Protein AF-A0A146KG55-F1 (afdb_monomer_lite)

Structure (mmCIF, N/CA/C/O backbone):
data_AF-A0A146KG55-F1
#
_entry.id   AF-A0A146KG55-F1
#
loop_
_atom_site.group_PDB
_atom_site.id
_atom_site.type_symbol
_atom_site.label_atom_id
_atom_site.label_alt_id
_atom_site.label_comp_id
_atom_site.label_asym_id
_atom_site.label_entity_id
_atom_site.label_seq_id
_atom_site.pdbx_PDB_ins_code
_atom_site.Cartn_x
_atom_site.Cartn_y
_atom_site.Cartn_z
_atom_site.occupancy
_atom_site.B_iso_or_equiv
_atom_site.auth_seq_id
_atom_site.auth_comp_id
_atom_site.auth_asym_id
_atom_site.auth_atom_id
_atom_site.pdbx_PDB_model_num
ATOM 1 N N . LYS A 1 1 ? 22.419 -12.892 -14.138 1.00 37.28 1 LYS A N 1
ATOM 2 C CA . LYS A 1 1 ? 21.042 -12.346 -14.300 1.00 37.28 1 LYS A CA 1
ATOM 3 C C . LYS A 1 1 ? 20.884 -11.099 -13.424 1.00 37.28 1 LYS A C 1
ATOM 5 O O . LYS A 1 1 ? 20.639 -11.242 -12.232 1.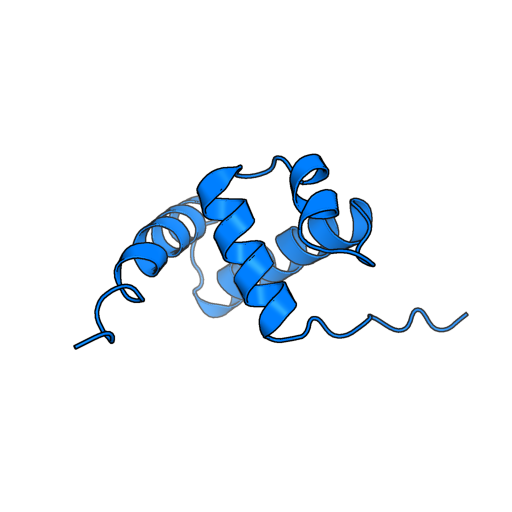00 37.28 1 LYS A O 1
ATOM 10 N N . GLN A 1 2 ? 21.063 -9.889 -13.970 1.00 37.97 2 GLN A N 1
ATOM 11 C CA . GLN A 1 2 ? 20.761 -8.652 -13.234 1.00 37.97 2 GLN A CA 1
ATOM 12 C C . GLN A 1 2 ? 19.260 -8.619 -12.930 1.00 37.97 2 GLN A C 1
ATOM 14 O O . GLN A 1 2 ? 18.431 -8.579 -13.839 1.00 37.97 2 GLN A O 1
ATOM 19 N N . ARG A 1 3 ? 18.896 -8.682 -11.647 1.00 42.78 3 ARG A N 1
ATOM 20 C CA . ARG A 1 3 ? 17.521 -8.441 -11.210 1.00 42.78 3 ARG A CA 1
ATOM 21 C C . ARG A 1 3 ? 17.268 -6.947 -11.385 1.00 42.78 3 ARG A C 1
ATOM 23 O O . ARG A 1 3 ? 17.556 -6.175 -10.478 1.00 42.78 3 ARG A O 1
ATOM 30 N N . LYS A 1 4 ? 16.770 -6.532 -12.556 1.00 46.44 4 LYS A N 1
ATOM 31 C CA . LYS A 1 4 ? 16.214 -5.186 -12.736 1.00 46.44 4 LYS A CA 1
ATOM 32 C C . LYS A 1 4 ? 15.119 -5.032 -11.683 1.00 46.44 4 LYS A C 1
ATOM 34 O O . LYS A 1 4 ? 14.049 -5.629 -11.812 1.00 46.44 4 LYS A O 1
ATOM 39 N N . GLN A 1 5 ? 15.402 -4.300 -10.606 1.00 53.09 5 GLN A N 1
ATOM 40 C CA . GLN A 1 5 ? 14.354 -3.837 -9.711 1.00 53.09 5 GLN A CA 1
ATOM 41 C C . GLN A 1 5 ? 13.471 -2.948 -10.574 1.00 53.09 5 GLN A C 1
ATOM 43 O O . GLN A 1 5 ? 13.870 -1.863 -10.976 1.00 53.09 5 GLN A O 1
ATOM 48 N N . LYS A 1 6 ? 12.323 -3.478 -10.992 1.00 62.28 6 LYS A N 1
ATOM 49 C CA . LYS A 1 6 ? 11.389 -2.751 -11.841 1.00 62.28 6 LYS A CA 1
ATOM 50 C C . LYS A 1 6 ? 10.922 -1.564 -11.000 1.00 62.28 6 LYS A C 1
ATOM 52 O O . LYS A 1 6 ? 10.198 -1.772 -10.023 1.00 62.28 6 LYS A O 1
ATOM 57 N N . ASN A 1 7 ? 11.421 -0.368 -11.312 1.00 75.94 7 ASN A N 1
ATOM 58 C CA . ASN A 1 7 ? 11.106 0.856 -10.582 1.00 75.94 7 ASN A CA 1
ATOM 59 C C . ASN A 1 7 ? 9.584 0.949 -10.420 1.00 75.94 7 ASN A C 1
ATOM 61 O O . ASN A 1 7 ? 8.841 0.698 -11.369 1.00 75.94 7 ASN A O 1
ATOM 65 N N . TRP A 1 8 ? 9.116 1.187 -9.197 1.00 83.31 8 TRP A N 1
ATOM 66 C CA . TRP A 1 8 ? 7.694 1.402 -8.936 1.00 83.31 8 TRP A CA 1
ATOM 67 C C . TRP A 1 8 ? 7.334 2.792 -9.450 1.00 83.31 8 TRP A C 1
ATOM 69 O O . TRP A 1 8 ? 7.887 3.788 -8.974 1.00 83.31 8 TRP A O 1
ATOM 79 N N . SER A 1 9 ? 6.457 2.851 -10.448 1.00 87.12 9 SER A N 1
ATOM 80 C CA . SER A 1 9 ? 5.938 4.107 -10.992 1.00 87.12 9 SER A CA 1
ATOM 81 C C . SER A 1 9 ? 5.038 4.806 -9.975 1.00 87.12 9 SER A C 1
ATOM 83 O O . SER A 1 9 ? 4.512 4.167 -9.065 1.00 87.12 9 SER A O 1
ATOM 85 N N . PHE A 1 10 ? 4.839 6.118 -10.125 1.00 83.00 10 PHE A N 1
ATOM 86 C CA . PHE A 1 10 ? 3.953 6.880 -9.239 1.00 83.00 10 PHE A CA 1
ATOM 87 C C . PHE A 1 10 ? 2.549 6.261 -9.166 1.00 83.00 10 PHE A C 1
ATOM 89 O O . PHE A 1 10 ? 2.067 5.997 -8.071 1.00 83.00 10 PHE A O 1
ATOM 96 N N . LYS A 1 11 ? 1.970 5.892 -10.317 1.00 86.38 11 LYS A N 1
ATOM 97 C CA . LYS A 1 11 ? 0.669 5.213 -10.400 1.00 86.38 11 LYS A CA 1
ATOM 98 C C . LYS A 1 11 ? 0.629 3.927 -9.570 1.00 86.38 11 LYS A C 1
ATOM 100 O O . LYS A 1 11 ? -0.273 3.752 -8.763 1.00 86.38 11 LYS A O 1
ATOM 105 N N . GLU A 1 12 ? 1.635 3.059 -9.702 1.00 89.12 12 GLU A N 1
ATOM 106 C CA . GLU A 1 12 ? 1.695 1.808 -8.930 1.00 89.12 12 GLU A CA 1
ATOM 107 C C . GLU A 1 12 ? 1.845 2.053 -7.422 1.00 89.12 12 GLU A C 1
ATOM 109 O O . GLU A 1 12 ? 1.313 1.283 -6.623 1.00 89.12 12 GLU A O 1
ATOM 114 N N . LYS A 1 13 ? 2.555 3.115 -7.015 1.00 88.75 13 LYS A N 1
ATOM 115 C CA . LYS A 1 13 ? 2.671 3.502 -5.600 1.00 88.75 13 LYS A CA 1
ATOM 116 C C . LYS A 1 13 ? 1.331 3.987 -5.048 1.00 88.75 13 LYS A C 1
ATOM 118 O O . LYS A 1 13 ? 0.957 3.565 -3.957 1.00 88.75 13 LYS A O 1
ATOM 123 N N . THR A 1 14 ? 0.609 4.815 -5.800 1.00 88.12 14 THR A N 1
ATOM 124 C CA . THR A 1 14 ? -0.725 5.301 -5.421 1.00 88.12 14 THR A CA 1
ATOM 125 C C . THR A 1 14 ? -1.704 4.139 -5.285 1.00 88.12 14 THR A C 1
ATOM 127 O O . THR A 1 14 ? -2.284 3.955 -4.216 1.00 88.12 14 THR A O 1
ATOM 130 N N . THR A 1 15 ? -1.774 3.263 -6.293 1.00 90.12 15 THR A N 1
ATOM 131 C CA . THR A 1 15 ? -2.617 2.058 -6.252 1.00 90.12 15 THR A CA 1
ATOM 132 C C . THR A 1 15 ? -2.243 1.132 -5.094 1.00 90.12 15 THR A C 1
ATOM 134 O O . THR A 1 15 ? -3.118 0.547 -4.458 1.00 90.12 15 THR A O 1
ATOM 137 N N . PHE A 1 16 ? -0.952 1.002 -4.765 1.00 90.38 16 PHE A N 1
ATOM 138 C CA . PHE A 1 16 ? -0.523 0.231 -3.597 1.00 90.38 16 PHE A CA 1
ATOM 139 C C . PHE A 1 16 ? -1.078 0.814 -2.288 1.00 90.38 16 PHE A C 1
ATOM 141 O O . PHE A 1 16 ? -1.563 0.052 -1.448 1.00 90.38 16 PHE A O 1
ATOM 148 N N . CYS A 1 17 ? -1.022 2.136 -2.110 1.00 87.56 17 CYS A N 1
ATOM 149 C CA . CYS A 1 17 ? -1.559 2.810 -0.926 1.00 87.56 17 CYS A CA 1
ATOM 150 C C . CYS A 1 17 ? -3.083 2.647 -0.819 1.00 87.56 17 CYS A C 1
ATOM 152 O O . CYS A 1 17 ? -3.588 2.322 0.255 1.00 87.56 17 CYS A O 1
ATOM 154 N N . GLU A 1 18 ? -3.808 2.788 -1.929 1.00 87.69 18 GLU A N 1
ATOM 155 C CA . GLU A 1 18 ? -5.261 2.573 -1.991 1.00 87.69 18 GLU A CA 1
ATOM 156 C C . GLU A 1 18 ? -5.635 1.130 -1.638 1.00 87.69 18 GLU A C 1
ATOM 158 O O . GLU A 1 18 ? -6.471 0.891 -0.765 1.00 87.69 18 GLU A O 1
ATOM 163 N N . CYS A 1 19 ? -4.951 0.151 -2.237 1.00 88.75 19 CYS A N 1
ATOM 164 C CA . CYS A 1 19 ? -5.149 -1.261 -1.917 1.00 88.75 19 CYS A CA 1
ATOM 165 C C . CYS A 1 19 ? -4.830 -1.562 -0.446 1.00 88.75 19 CYS A C 1
ATOM 167 O O . CYS A 1 19 ? -5.484 -2.409 0.160 1.00 88.75 19 CYS A O 1
ATOM 169 N N . TYR A 1 20 ? -3.853 -0.868 0.146 1.00 87.94 20 TYR A N 1
ATOM 170 C CA . TYR A 1 20 ? -3.527 -1.004 1.567 1.00 87.94 20 TYR A CA 1
ATOM 171 C C . TYR A 1 20 ? -4.606 -0.455 2.477 1.00 87.94 20 TY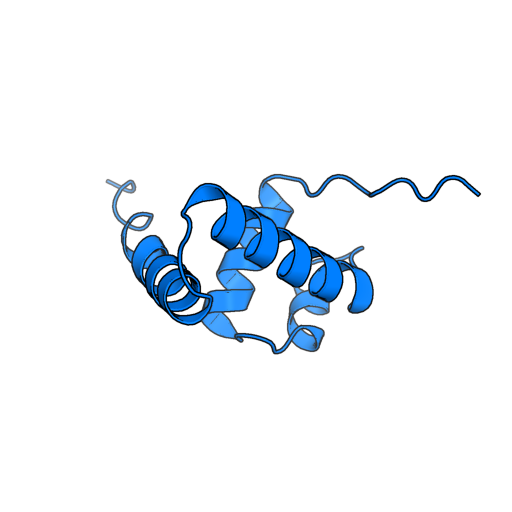R A C 1
ATOM 173 O O . TYR A 1 20 ? -4.945 -1.107 3.464 1.00 87.94 20 TYR A O 1
ATOM 181 N N . LYS A 1 21 ? -5.211 0.669 2.107 1.00 83.62 21 LYS A N 1
ATOM 182 C CA . LYS A 1 21 ? -6.366 1.209 2.818 1.00 83.62 21 LYS A CA 1
ATOM 183 C C . LYS A 1 21 ? -7.576 0.271 2.743 1.00 83.62 21 LYS A C 1
ATOM 185 O O . LYS A 1 21 ? -8.241 0.059 3.749 1.00 83.62 21 LYS A O 1
ATOM 190 N N . LEU A 1 22 ? -7.849 -0.294 1.566 1.00 85.56 22 LEU A N 1
ATOM 191 C CA . LEU A 1 22 ? -9.036 -1.124 1.326 1.00 85.56 22 LEU A CA 1
ATOM 192 C C . LEU A 1 22 ? -8.897 -2.554 1.867 1.00 85.56 22 LEU A C 1
ATOM 194 O O . LEU A 1 22 ? -9.848 -3.117 2.406 1.00 85.56 22 LEU A O 1
ATOM 198 N N . TYR A 1 23 ? -7.723 -3.164 1.706 1.00 87.38 23 TYR A N 1
ATOM 199 C CA . TYR A 1 23 ? -7.529 -4.597 1.934 1.00 87.38 23 TYR A CA 1
ATOM 200 C C . TYR A 1 23 ? -6.468 -4.924 2.994 1.00 87.38 23 TYR A C 1
ATOM 202 O O . TYR A 1 23 ? -6.343 -6.089 3.391 1.00 87.38 23 TYR A O 1
ATOM 210 N N . GLY A 1 24 ? -5.683 -3.947 3.455 1.00 86.56 24 GLY A N 1
ATOM 211 C CA . GLY A 1 24 ? -4.564 -4.173 4.371 1.00 86.56 24 GLY A CA 1
ATOM 212 C C . GLY A 1 24 ? -3.518 -5.125 3.781 1.00 86.56 24 GLY A C 1
ATOM 213 O O . GLY A 1 24 ? -3.238 -5.118 2.592 1.00 86.56 24 GLY A O 1
ATOM 214 N N . LYS A 1 25 ? -2.948 -6.033 4.583 1.00 86.31 25 LYS A N 1
ATOM 215 C CA . LYS A 1 25 ? -1.875 -6.961 4.141 1.00 86.31 25 LYS A CA 1
ATOM 216 C C . LYS A 1 25 ? -2.341 -8.098 3.205 1.00 86.31 25 LYS A C 1
ATOM 218 O O . LYS A 1 25 ? -1.609 -9.069 2.996 1.00 86.31 25 LYS A O 1
ATOM 223 N N . LYS A 1 26 ? -3.540 -8.015 2.621 1.00 88.00 26 LYS A N 1
ATOM 224 C CA . LYS A 1 26 ? -4.091 -9.019 1.692 1.00 88.00 26 LYS A CA 1
ATOM 225 C C . LYS A 1 26 ? -3.503 -8.863 0.279 1.00 88.00 26 LYS A C 1
ATOM 227 O O . LYS A 1 26 ? -4.227 -8.641 -0.686 1.00 88.00 26 LYS A O 1
ATOM 232 N N . PHE A 1 27 ? -2.186 -9.038 0.128 1.00 88.25 27 PHE A N 1
ATOM 233 C CA . PHE A 1 27 ? -1.462 -8.782 -1.134 1.00 88.25 27 PHE A CA 1
ATOM 234 C C . PHE A 1 27 ? -1.934 -9.609 -2.341 1.00 88.25 27 PHE A C 1
ATOM 236 O O . PHE A 1 27 ? -1.661 -9.236 -3.476 1.00 88.25 27 PHE A O 1
ATOM 243 N N . LYS A 1 28 ? -2.654 -10.718 -2.130 1.00 89.69 28 LYS A N 1
ATOM 244 C CA . LYS A 1 28 ? -3.282 -11.462 -3.233 1.00 89.69 28 LYS A CA 1
ATOM 245 C C . LYS A 1 28 ? -4.290 -10.597 -4.004 1.00 89.69 28 LYS A C 1
ATOM 247 O O . LYS A 1 28 ? -4.319 -10.669 -5.223 1.00 89.69 28 LYS A O 1
ATOM 252 N N . LEU A 1 29 ? -5.040 -9.731 -3.316 1.00 89.44 29 LEU A N 1
ATOM 253 C CA . LEU A 1 29 ? -6.024 -8.830 -3.937 1.00 89.44 29 LEU A CA 1
ATOM 254 C C . LEU A 1 29 ? -5.364 -7.694 -4.728 1.00 89.44 29 LEU A C 1
ATOM 256 O O . LEU A 1 29 ? -5.932 -7.173 -5.677 1.00 89.44 29 LEU A O 1
ATOM 260 N N . TYR A 1 30 ? -4.128 -7.343 -4.379 1.00 91.94 30 TYR A N 1
ATOM 261 C CA . TYR A 1 30 ? -3.384 -6.277 -5.046 1.00 91.94 30 TYR A CA 1
ATOM 262 C C . TYR A 1 30 ? -2.957 -6.685 -6.447 1.00 91.94 30 TYR A C 1
ATOM 264 O O . TYR A 1 30 ? -2.787 -5.826 -7.303 1.00 91.94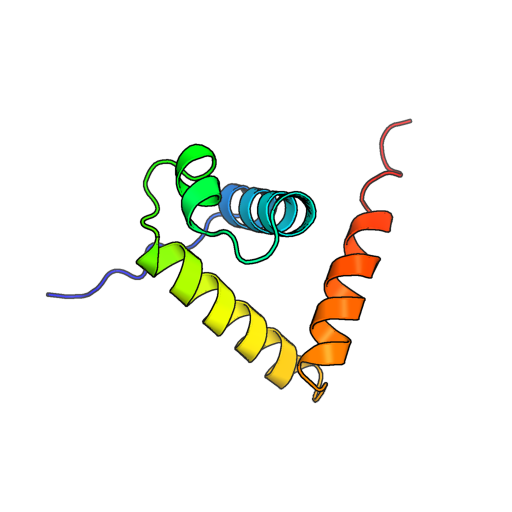 30 TYR A O 1
ATOM 272 N N . MET A 1 31 ? -2.767 -7.985 -6.687 1.00 91.75 31 MET A N 1
ATOM 273 C CA . MET A 1 31 ? -2.388 -8.491 -8.005 1.00 91.75 31 MET A CA 1
ATOM 274 C C . MET A 1 31 ? -3.445 -8.171 -9.066 1.00 91.75 31 MET A C 1
ATOM 276 O O . MET A 1 31 ? -3.085 -7.964 -10.220 1.00 91.75 31 MET A O 1
ATOM 280 N N . SER A 1 32 ? -4.720 -8.075 -8.675 1.00 91.25 32 SER A N 1
ATOM 281 C CA . SER A 1 32 ? -5.807 -7.661 -9.567 1.00 91.25 32 SER A CA 1
ATOM 282 C C . SER A 1 32 ? -5.732 -6.179 -9.944 1.00 91.25 32 SER A C 1
ATOM 284 O O . SER A 1 32 ? -6.130 -5.813 -11.044 1.00 91.25 32 SER A O 1
ATOM 286 N N . HIS A 1 33 ? -5.187 -5.335 -9.062 1.00 89.94 33 HIS A N 1
ATOM 287 C CA . HIS A 1 33 ? -5.074 -3.883 -9.266 1.00 89.94 33 HIS A CA 1
ATOM 288 C C . HIS A 1 33 ? -3.710 -3.446 -9.815 1.00 89.94 33 HIS A C 1
ATOM 290 O O . HIS A 1 33 ? -3.578 -2.364 -10.381 1.00 89.94 33 HIS A O 1
ATOM 296 N N . LEU A 1 34 ? -2.682 -4.285 -9.675 1.00 89.56 34 LEU A N 1
ATOM 297 C CA . LEU A 1 34 ? -1.319 -4.042 -10.148 1.00 89.56 34 LEU A CA 1
ATOM 298 C C . LEU A 1 34 ? -0.926 -5.080 -11.212 1.00 89.56 34 LEU A C 1
ATOM 300 O O . LEU A 1 34 ? -0.086 -5.954 -10.946 1.00 89.56 34 LEU A O 1
ATOM 304 N N . PRO A 1 35 ? -1.500 -5.000 -12.430 1.00 84.75 35 PRO A N 1
ATOM 305 C CA . PRO A 1 35 ? -1.157 -5.920 -13.504 1.00 84.75 35 PRO A CA 1
ATOM 306 C C . PRO A 1 35 ? 0.335 -5.794 -13.841 1.00 84.75 35 PRO A C 1
ATOM 308 O O . PRO A 1 35 ? 0.865 -4.708 -14.075 1.00 84.75 35 PRO A O 1
ATOM 311 N N . GLY A 1 36 ? 1.050 -6.921 -13.823 1.00 84.81 36 GLY A N 1
ATOM 312 C CA . GLY A 1 36 ? 2.500 -6.958 -14.046 1.00 84.81 36 GLY A CA 1
ATOM 313 C C . GLY A 1 36 ? 3.359 -6.852 -12.780 1.00 84.81 36 GLY A C 1
ATOM 314 O O . GLY A 1 36 ? 4.593 -6.815 -12.895 1.00 84.81 36 GLY A O 1
ATOM 315 N N . ARG A 1 37 ? 2.738 -6.850 -11.591 1.00 87.62 37 ARG A N 1
ATOM 316 C CA . ARG A 1 37 ? 3.400 -7.080 -10.300 1.00 87.62 37 ARG A CA 1
ATOM 317 C C . ARG A 1 37 ? 2.932 -8.401 -9.696 1.00 87.62 37 ARG A C 1
ATOM 319 O O . ARG A 1 37 ? 1.749 -8.697 -9.601 1.00 87.62 37 ARG A O 1
ATOM 326 N N . THR A 1 38 ? 3.892 -9.207 -9.268 1.00 89.62 38 THR A N 1
ATOM 327 C CA . THR A 1 38 ? 3.635 -10.479 -8.583 1.00 89.62 38 THR A CA 1
ATOM 328 C C . THR A 1 38 ? 3.441 -10.259 -7.084 1.00 89.62 38 THR A C 1
ATOM 330 O O . THR A 1 38 ? 3.974 -9.302 -6.518 1.00 89.62 38 THR A O 1
ATOM 333 N N . TYR A 1 39 ? 2.758 -11.193 -6.414 1.00 90.06 39 TYR A N 1
ATOM 334 C CA . TYR A 1 39 ? 2.611 -11.213 -4.952 1.00 90.06 39 TYR A CA 1
ATOM 335 C C . TYR A 1 39 ? 3.935 -10.943 -4.218 1.00 90.06 39 TYR A C 1
ATOM 337 O O . TYR A 1 39 ? 3.997 -10.094 -3.329 1.00 90.06 39 TYR A O 1
ATOM 345 N N . ASN A 1 40 ? 5.017 -11.613 -4.634 1.00 87.00 40 ASN A N 1
ATOM 346 C CA . ASN A 1 40 ? 6.332 -11.456 -4.013 1.00 87.00 40 ASN A CA 1
ATOM 347 C C . ASN A 1 40 ? 6.886 -10.037 -4.186 1.00 87.00 40 ASN A C 1
ATOM 349 O O . ASN A 1 40 ? 7.438 -9.483 -3.241 1.00 87.00 40 ASN A O 1
ATOM 353 N N . GLN A 1 41 ? 6.702 -9.414 -5.353 1.00 89.31 41 GLN A N 1
ATOM 354 C CA . GLN A 1 41 ? 7.137 -8.033 -5.581 1.00 89.31 41 GLN A CA 1
ATOM 355 C C . GLN A 1 41 ? 6.354 -7.040 -4.720 1.00 89.31 41 GLN A C 1
ATOM 357 O O . GLN A 1 41 ? 6.953 -6.116 -4.176 1.00 89.31 41 GLN A O 1
ATOM 362 N N . ILE A 1 42 ? 5.044 -7.246 -4.568 1.00 90.31 42 ILE A N 1
ATOM 363 C CA . ILE A 1 42 ? 4.164 -6.408 -3.740 1.00 90.31 42 ILE A CA 1
ATOM 364 C C . ILE A 1 42 ? 4.549 -6.540 -2.260 1.00 90.31 42 ILE A C 1
ATOM 366 O O . ILE A 1 42 ? 4.733 -5.538 -1.570 1.00 90.31 42 ILE A O 1
ATOM 370 N N . LYS A 1 43 ? 4.763 -7.772 -1.786 1.00 88.88 43 LYS A N 1
ATOM 371 C CA . LYS A 1 43 ? 5.229 -8.046 -0.421 1.00 88.88 43 LYS A CA 1
ATOM 372 C C . LYS A 1 43 ? 6.602 -7.417 -0.162 1.00 88.88 43 LYS A C 1
ATOM 374 O O . LYS A 1 43 ? 6.781 -6.730 0.840 1.00 88.88 43 LYS A O 1
ATOM 379 N N . CYS A 1 44 ? 7.566 -7.597 -1.068 1.00 88.88 44 CYS A N 1
ATOM 380 C CA . CYS A 1 44 ? 8.883 -6.965 -0.955 1.00 88.88 44 CYS A CA 1
ATOM 381 C C . CYS A 1 44 ? 8.791 -5.434 -0.946 1.00 88.88 44 CYS A C 1
ATOM 383 O O . CYS A 1 44 ? 9.479 -4.795 -0.153 1.00 88.88 44 CYS A O 1
ATOM 385 N N . TYR A 1 45 ? 7.928 -4.846 -1.781 1.00 87.94 45 TYR A N 1
ATOM 386 C CA . TYR A 1 45 ? 7.695 -3.404 -1.787 1.00 87.94 45 TYR A CA 1
ATOM 387 C C . TYR A 1 45 ? 7.154 -2.916 -0.445 1.00 87.94 45 TYR A C 1
ATOM 389 O O . TYR A 1 45 ? 7.710 -1.971 0.101 1.00 87.94 45 TYR A O 1
ATOM 397 N N . TYR A 1 46 ? 6.166 -3.604 0.137 1.00 88.19 46 TYR A N 1
ATOM 398 C CA . TYR A 1 46 ? 5.667 -3.296 1.480 1.00 88.19 46 TYR A CA 1
ATOM 399 C C . TYR A 1 46 ? 6.788 -3.301 2.527 1.00 88.19 46 TYR A C 1
ATOM 401 O O . TYR A 1 46 ? 6.926 -2.347 3.287 1.00 88.19 46 TYR A O 1
ATOM 409 N N . HIS A 1 47 ? 7.617 -4.348 2.557 1.00 85.06 47 HIS A N 1
ATOM 410 C CA . HIS A 1 47 ? 8.711 -4.446 3.528 1.00 85.06 47 HIS A CA 1
ATOM 411 C C . HIS A 1 47 ? 9.743 -3.326 3.360 1.00 85.06 47 HIS A C 1
ATOM 413 O O . HIS A 1 47 ? 10.161 -2.732 4.353 1.00 85.06 47 HIS A O 1
ATOM 419 N N . ASN A 1 48 ? 10.121 -3.007 2.120 1.00 85.12 48 ASN A N 1
ATOM 420 C CA . ASN A 1 48 ? 11.040 -1.906 1.836 1.00 85.12 48 ASN A CA 1
ATOM 421 C C . ASN A 1 48 ? 10.424 -0.554 2.198 1.00 85.12 48 ASN A C 1
ATOM 423 O O . ASN A 1 48 ? 11.087 0.265 2.819 1.00 85.12 48 ASN A O 1
ATOM 427 N N . PHE A 1 49 ? 9.153 -0.343 1.864 1.00 84.06 49 PHE A N 1
ATOM 428 C CA . PHE A 1 49 ? 8.4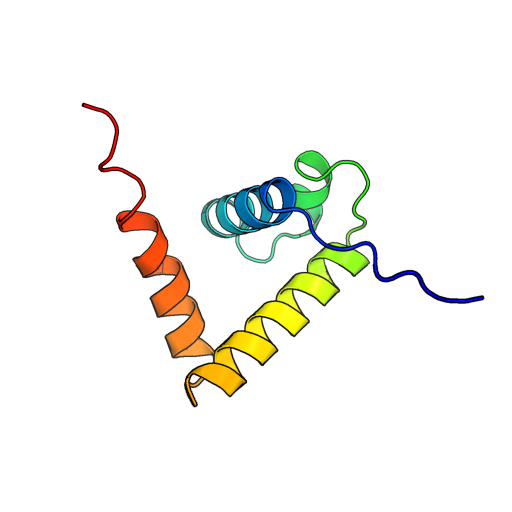10 0.870 2.179 1.00 84.06 49 PHE A CA 1
ATOM 429 C C . PHE A 1 49 ? 8.328 1.107 3.692 1.00 84.06 49 PHE A C 1
ATOM 431 O O . PHE A 1 49 ? 8.687 2.186 4.159 1.00 84.06 49 PHE A O 1
ATOM 438 N N . MET A 1 50 ? 7.972 0.072 4.461 1.00 82.06 50 MET A N 1
ATOM 439 C CA . MET A 1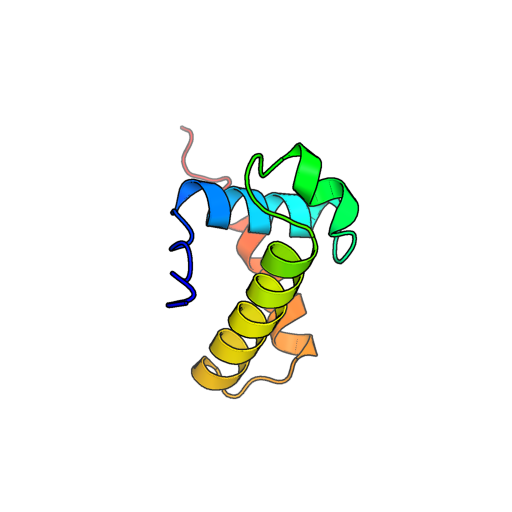 50 ? 7.979 0.112 5.927 1.00 82.06 50 MET A CA 1
ATOM 440 C C . MET A 1 50 ? 9.377 0.418 6.465 1.00 82.06 50 MET A C 1
ATOM 442 O O . MET A 1 50 ? 9.529 1.330 7.264 1.00 82.06 50 MET A O 1
ATOM 446 N N . LYS A 1 51 ? 10.414 -0.281 5.981 1.00 80.38 51 LYS A N 1
ATOM 447 C CA . LYS A 1 51 ? 11.800 -0.056 6.414 1.00 80.38 51 LYS A CA 1
ATOM 448 C C . LYS A 1 51 ? 12.259 1.375 6.133 1.00 80.38 51 LYS A C 1
ATOM 450 O O . LYS A 1 51 ? 12.865 1.997 6.996 1.00 80.38 51 LYS A O 1
ATOM 455 N N . THR A 1 52 ? 11.970 1.911 4.949 1.00 79.62 52 THR A N 1
ATOM 456 C CA . THR A 1 52 ? 12.307 3.296 4.602 1.00 79.62 52 THR A CA 1
ATOM 457 C C . THR A 1 52 ? 11.568 4.289 5.493 1.00 79.62 52 THR A C 1
ATOM 459 O O . THR A 1 52 ? 12.177 5.269 5.908 1.00 79.62 52 THR A O 1
ATOM 462 N N . MET A 1 53 ? 10.298 4.045 5.822 1.00 74.62 53 MET A N 1
ATOM 463 C CA . MET A 1 53 ? 9.556 4.899 6.755 1.00 74.62 53 MET A CA 1
ATOM 464 C C . MET A 1 53 ? 10.117 4.821 8.178 1.00 74.62 53 MET A C 1
ATOM 466 O O . MET A 1 53 ? 10.395 5.861 8.765 1.00 74.62 53 MET A O 1
ATOM 470 N N . THR A 1 54 ? 10.382 3.621 8.696 1.00 75.88 54 THR A N 1
ATOM 471 C CA . THR A 1 54 ? 11.004 3.416 10.015 1.00 75.88 54 THR A CA 1
ATOM 472 C C . THR A 1 54 ? 12.336 4.136 10.126 1.00 75.88 54 THR A C 1
ATOM 474 O O . THR A 1 54 ? 12.558 4.876 11.080 1.00 75.88 54 THR A O 1
ATOM 477 N N . LEU A 1 55 ? 13.196 3.998 9.117 1.00 74.50 55 LEU A N 1
ATOM 478 C CA . LEU A 1 55 ? 14.505 4.648 9.114 1.00 74.50 55 LEU A CA 1
ATOM 479 C C . LEU A 1 55 ? 14.416 6.173 8.987 1.00 74.50 55 LEU A C 1
ATOM 481 O O . LEU A 1 55 ? 15.211 6.870 9.605 1.00 74.50 55 LEU A O 1
ATOM 485 N N . LYS A 1 56 ? 13.472 6.701 8.196 1.00 70.75 56 LYS A N 1
ATOM 486 C CA . LYS A 1 56 ? 13.327 8.153 8.005 1.00 70.75 56 LYS A CA 1
ATOM 487 C C . LYS A 1 56 ? 12.758 8.870 9.222 1.00 70.75 56 LYS A C 1
ATOM 489 O O . LYS A 1 56 ? 13.061 10.042 9.403 1.00 70.75 56 LYS A O 1
ATOM 494 N N . PHE A 1 57 ? 11.924 8.197 10.009 1.00 66.25 57 PHE A N 1
ATOM 495 C CA . PHE A 1 57 ? 11.202 8.837 11.104 1.00 66.25 57 PHE A CA 1
ATOM 496 C C . PHE A 1 57 ? 11.667 8.392 12.500 1.00 66.25 57 PHE A C 1
ATOM 498 O O . PHE A 1 57 ? 11.154 8.935 13.467 1.00 66.25 57 PHE A O 1
ATOM 505 N N . GLN A 1 58 ? 12.610 7.441 12.628 1.00 69.12 58 GLN A N 1
ATOM 506 C CA . GLN A 1 58 ? 12.970 6.793 13.912 1.00 69.12 58 GLN A CA 1
ATOM 507 C C . GLN A 1 58 ? 11.737 6.299 14.695 1.00 69.12 58 GLN A C 1
ATOM 509 O O . GLN A 1 58 ? 11.750 6.208 15.916 1.00 69.12 58 GLN A O 1
ATOM 514 N N . ARG A 1 59 ? 10.650 5.995 13.980 1.00 63.81 59 ARG A N 1
ATOM 515 C CA . ARG A 1 59 ? 9.367 5.611 14.567 1.00 63.81 59 ARG A CA 1
ATOM 516 C C . ARG A 1 59 ? 9.218 4.108 14.601 1.00 63.81 59 ARG A C 1
ATOM 518 O O . ARG A 1 59 ? 9.609 3.417 13.655 1.00 63.81 59 ARG A O 1
ATOM 525 N N . ASP A 1 60 ? 8.564 3.626 15.646 1.00 65.06 60 ASP A N 1
ATOM 526 C CA . ASP A 1 60 ? 8.166 2.233 15.732 1.00 65.06 60 ASP A CA 1
ATOM 527 C C . ASP A 1 60 ? 7.157 1.868 14.642 1.00 65.06 60 ASP A C 1
ATOM 529 O O . ASP A 1 60 ? 6.427 2.690 14.079 1.00 65.06 60 ASP A O 1
ATOM 533 N N . LYS A 1 61 ? 7.131 0.575 14.322 1.00 64.81 61 LYS A N 1
ATOM 534 C CA . LYS A 1 61 ? 6.311 0.007 13.250 1.00 64.81 61 LYS A CA 1
ATOM 535 C C . LYS A 1 61 ? 4.823 0.351 13.393 1.00 64.81 61 LYS A C 1
ATOM 537 O O . LYS A 1 61 ? 4.174 0.583 12.378 1.00 64.81 61 LYS A O 1
ATOM 542 N N . GLU A 1 62 ? 4.305 0.399 14.618 1.00 60.16 62 GLU A N 1
ATOM 543 C CA . GLU A 1 62 ? 2.896 0.700 14.901 1.00 60.16 62 GLU A CA 1
ATOM 544 C C . GLU A 1 62 ? 2.552 2.174 14.630 1.00 60.16 62 GLU A C 1
ATOM 546 O O . GLU A 1 62 ? 1.520 2.464 14.028 1.00 60.16 62 GLU A O 1
ATOM 551 N N . GLU A 1 63 ? 3.452 3.113 14.934 1.00 65.00 63 GLU A N 1
ATOM 552 C CA . GLU A 1 63 ? 3.231 4.537 14.648 1.00 65.00 63 GLU A CA 1
ATOM 553 C C . GLU A 1 63 ? 3.207 4.842 13.147 1.00 65.00 63 GLU A C 1
ATOM 555 O O . GLU A 1 63 ? 2.460 5.704 12.685 1.00 65.00 63 GLU A O 1
ATOM 560 N N . ILE A 1 64 ? 3.998 4.117 12.355 1.00 68.50 64 ILE A N 1
ATOM 561 C CA . ILE A 1 64 ? 4.015 4.264 10.893 1.00 68.50 64 ILE A CA 1
ATOM 562 C C . ILE A 1 64 ? 2.707 3.772 10.282 1.00 68.50 64 ILE A C 1
ATOM 564 O O . ILE A 1 64 ? 2.219 4.363 9.319 1.00 68.50 64 ILE A O 1
ATOM 568 N N . LEU A 1 65 ? 2.118 2.714 10.841 1.00 66.69 65 LEU A N 1
ATOM 569 C CA . LEU A 1 65 ? 0.816 2.211 10.405 1.00 66.69 65 LEU A CA 1
ATOM 570 C C . LEU A 1 65 ? -0.297 3.216 10.708 1.00 66.69 65 LEU A C 1
ATOM 572 O O . LEU A 1 65 ? -1.099 3.508 9.819 1.00 66.69 65 LEU A O 1
ATOM 576 N N . VAL A 1 66 ? -0.291 3.799 11.908 1.00 68.19 66 VAL A N 1
ATOM 577 C CA . VAL A 1 66 ? -1.225 4.869 12.292 1.00 68.19 66 VAL A CA 1
ATOM 578 C C . VAL A 1 66 ? -1.045 6.097 11.394 1.00 68.19 66 VAL A C 1
ATOM 580 O O . VAL A 1 66 ? -2.023 6.634 10.877 1.00 68.19 66 VAL A O 1
ATOM 583 N N . PHE A 1 67 ? 0.197 6.493 11.113 1.00 69.31 67 PHE A N 1
ATOM 584 C CA . PHE A 1 67 ? 0.501 7.611 10.220 1.00 69.31 67 PHE A CA 1
ATOM 585 C C . PHE A 1 67 ? 0.010 7.370 8.784 1.00 69.31 67 PHE A C 1
ATOM 587 O O . PHE A 1 67 ? -0.608 8.245 8.182 1.00 69.31 67 PHE A O 1
ATOM 594 N N . LEU A 1 68 ? 0.213 6.170 8.236 1.00 67.62 68 LEU A N 1
ATOM 595 C CA . LEU A 1 68 ? -0.292 5.799 6.910 1.00 67.62 68 LEU A CA 1
ATOM 596 C C . LEU A 1 68 ? -1.820 5.783 6.841 1.00 67.62 68 LEU A C 1
ATOM 598 O O . LEU A 1 68 ? -2.397 6.151 5.817 1.00 67.62 68 LEU A O 1
ATOM 602 N N . GLN A 1 69 ? -2.475 5.384 7.929 1.00 63.25 69 GLN A N 1
ATOM 603 C CA . GLN A 1 69 ? -3.928 5.429 8.049 1.00 63.25 69 GLN A CA 1
ATOM 604 C C . GLN A 1 69 ? -4.444 6.879 8.087 1.00 63.25 69 GLN A C 1
ATOM 606 O O . GLN A 1 69 ? -5.454 7.188 7.453 1.00 63.25 69 GLN A O 1
ATOM 611 N N . GLN A 1 70 ? -3.717 7.782 8.751 1.00 60.44 70 GLN A N 1
ATOM 612 C CA . GLN A 1 70 ? -4.048 9.209 8.856 1.00 60.44 70 GLN A CA 1
ATOM 613 C C . GLN A 1 70 ? -3.752 10.007 7.572 1.00 60.44 70 GLN A C 1
ATOM 615 O O . GLN A 1 70 ? -4.560 10.850 7.181 1.00 60.44 70 GLN A O 1
ATOM 620 N N . MET A 1 71 ? -2.661 9.713 6.850 1.00 57.09 71 MET A N 1
ATOM 621 C CA . MET A 1 71 ? -2.317 10.385 5.581 1.00 57.09 71 MET A CA 1
ATOM 622 C C . MET A 1 71 ? -3.373 10.201 4.484 1.00 57.09 71 MET A C 1
ATOM 624 O O . MET A 1 71 ? -3.428 10.988 3.539 1.00 57.09 71 MET A O 1
ATOM 628 N N . SER A 1 72 ? -4.243 9.194 4.597 1.00 50.81 72 SER A N 1
ATOM 629 C CA . SER A 1 72 ? -5.333 9.011 3.642 1.00 50.81 72 SER A CA 1
ATOM 630 C C . SER A 1 72 ? -6.426 10.088 3.731 1.00 50.81 72 SER A C 1
ATOM 632 O O . SER A 1 72 ? -7.231 10.169 2.803 1.00 50.81 72 SER A O 1
ATOM 634 N N . ILE A 1 73 ? -6.493 10.883 4.802 1.00 50.06 73 ILE A N 1
ATOM 635 C CA . ILE A 1 73 ? -7.552 11.889 4.998 1.00 50.06 73 ILE A CA 1
ATOM 636 C C . ILE A 1 73 ? -7.226 13.209 4.267 1.00 50.06 73 ILE A C 1
ATOM 638 O O . ILE A 1 73 ? -8.126 13.997 3.992 1.00 50.06 73 ILE A O 1
ATOM 642 N N . ILE A 1 74 ? -5.968 13.439 3.873 1.00 47.66 74 ILE A N 1
ATOM 643 C CA . ILE A 1 74 ? -5.521 14.747 3.356 1.00 47.66 74 ILE A CA 1
ATOM 644 C C . ILE A 1 74 ? -5.660 14.881 1.822 1.00 47.66 74 ILE A C 1
ATOM 646 O O . ILE A 1 74 ? -5.807 15.992 1.336 1.00 47.66 74 ILE A O 1
ATOM 650 N N . ASN A 1 75 ? -5.751 13.789 1.050 1.00 43.72 75 ASN A N 1
ATOM 651 C CA . ASN A 1 75 ? -5.894 13.852 -0.423 1.00 43.72 75 ASN A CA 1
ATOM 652 C C . ASN A 1 75 ? -7.353 13.891 -0.937 1.00 43.72 75 ASN A C 1
ATOM 654 O O . ASN A 1 75 ? -7.608 13.528 -2.078 1.00 43.72 75 ASN A O 1
ATOM 658 N N . SER A 1 76 ? -8.323 14.297 -0.110 1.00 45.25 76 SER A N 1
ATOM 659 C CA . SER A 1 76 ? -9.740 14.428 -0.511 1.00 45.25 76 SER A CA 1
ATOM 660 C C . SER A 1 76 ? -10.252 15.876 -0.453 1.00 45.25 76 SER A C 1
ATOM 662 O O . SER A 1 76 ? -11.443 16.090 -0.226 1.00 45.25 76 SER A O 1
ATOM 664 N N . LYS A 1 77 ? -9.370 16.876 -0.597 1.00 40.59 77 LYS A N 1
ATOM 665 C CA . LYS A 1 77 ? -9.738 18.301 -0.500 1.00 40.59 77 LYS A CA 1
ATOM 666 C C . LYS A 1 77 ? -9.263 19.203 -1.646 1.00 40.59 77 LYS A C 1
ATOM 668 O O . LYS A 1 77 ? -9.35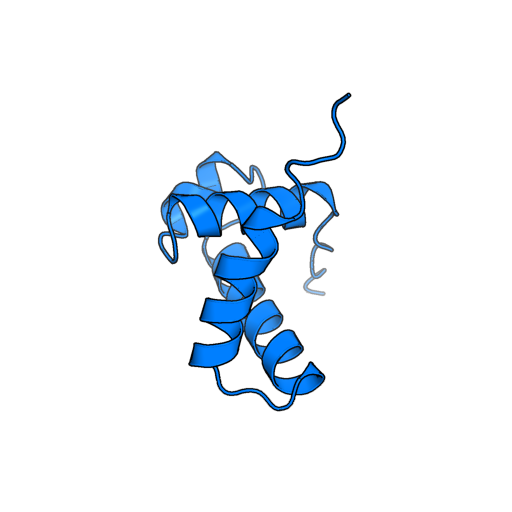2 20.409 -1.484 1.00 40.59 77 LYS A O 1
ATOM 673 N N . ASP A 1 78 ? -8.885 18.645 -2.795 1.00 42.47 78 ASP A N 1
ATOM 674 C CA . ASP A 1 78 ? -8.570 19.433 -3.999 1.00 42.47 78 ASP A CA 1
ATOM 675 C C . ASP A 1 78 ? -9.438 19.010 -5.195 1.00 42.47 78 ASP A C 1
ATOM 677 O O . ASP A 1 78 ? -8.938 18.633 -6.249 1.00 42.47 78 ASP A O 1
ATOM 681 N N . ASP A 1 79 ? -10.758 19.051 -5.013 1.00 42.62 79 ASP A N 1
ATOM 682 C CA . ASP A 1 79 ? -11.720 19.063 -6.121 1.00 42.62 79 ASP A CA 1
ATOM 683 C C . ASP A 1 79 ? -12.828 20.069 -5.765 1.00 42.62 79 ASP A C 1
ATOM 685 O O . ASP A 1 79 ? -13.865 19.727 -5.183 1.00 42.62 79 ASP A O 1
ATOM 689 N N . LYS A 1 80 ? -12.540 21.356 -5.989 1.00 36.31 80 LYS A N 1
ATOM 690 C CA . LYS A 1 80 ? -13.546 22.413 -6.098 1.00 36.31 80 LYS A CA 1
ATOM 691 C C . LYS A 1 80 ? -13.033 23.582 -6.925 1.00 36.31 80 LYS A C 1
ATOM 693 O O . LYS A 1 80 ? -11.864 23.968 -6.716 1.00 36.31 80 LYS A O 1
#

Sequence (80 aa):
KQRKQKNWSFKEKTTFCECYKLYGKKFKLYMSHLPGRTYNQIKCYYHNFMKTMTLKFQRDKEEILVFLQQMSIINSKDDK

Organism: NCBI:txid1076344

Secondary structure (DSSP, 8-state):
------PPPHHHHHHHHHHHHHHTT-HHHHHHHSTT--HHHHHHHHHHHHHHHHHHHT--HHHHHHHHHHHTTGGGS---

Foldseek 3Di:
DPPPLPDQDPLNVVLLLVCCLVPNLPLVVSCVVDPPDDSVSSVVCVVVVLVVVCVVPVDDSVVVVVVSNVVVVPPPPPDD

pLDDT: mean 74.47, std 16.88, range [36.31, 91.94]

Radius of gyration: 13.78 Å; chains: 1; bounding box: 35×35×30 Å

InterPro domains:
  IPR001005 SANT/Myb domain [PF00249] (6-49)
  IPR001005 SANT/Myb domain [SM00717] (4-52)
  IPR001005 SANT/Myb domain [cd00167] (7-50)
  IPR009057 Homedomain-like superfamily [SSF46689] (3-54)
  IPR017930 Myb domain [PS51294] (1-54)